Protein AF-A0A6I9PYC1-F1 (afdb_monomer_lite)

pLDDT: mean 73.95, std 17.56, range [38.75, 98.75]

Organism: NCBI:txid8208

Sequence (163 aa):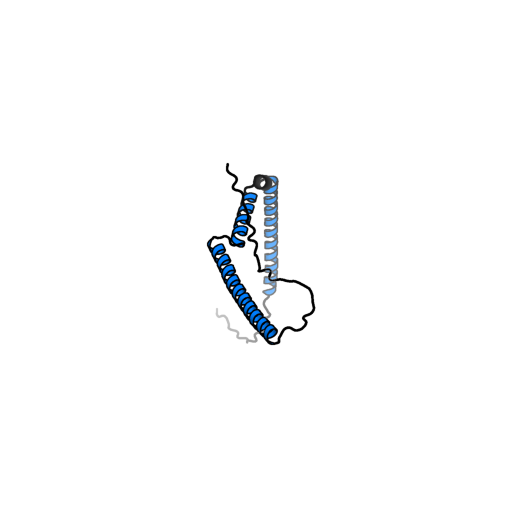
MDQQGYGGASSSMSYSQRVMVNGISPPNLSEEDIDYLRTELTKVEDEIQTLRQVLLVKEKYATEIRSELGLTPFSNIKQNLSKGWQEVQTSTPYLTASATLDDISNSNIVVRTRESFFHAGHLTTSALSNMGVSITRRLADMRALPLPSPPRLSHTMSVPSMR

Foldseek 3Di:
DDDDDPPPPPPPPPPDPPDPDDDDDDDDDDPVNVVVVVVVVVVVVVVVVVVVVVVVVVVVVVQVVCVVVQVHPVSVVVVVVVVVVVCCCPPPVNVVVVVVVVCVCPPPVNVVVVVVVVVVVVVVVVVVVVVVVVVVVVVVVVVPPDDPDDDDDDDDDDDDDDD

Structure (mmCIF, N/CA/C/O backbone):
data_AF-A0A6I9PYC1-F1
#
_entry.id   AF-A0A6I9PYC1-F1
#
loop_
_atom_site.group_PDB
_atom_site.id
_atom_site.type_symbol
_atom_site.label_atom_id
_atom_site.label_alt_id
_atom_site.label_comp_id
_atom_site.label_asym_id
_atom_site.label_entity_id
_atom_site.label_seq_id
_atom_site.pdbx_PDB_ins_code
_atom_site.Cartn_x
_atom_site.Cartn_y
_atom_site.Cartn_z
_atom_site.occupancy
_atom_site.B_iso_or_equiv
_atom_site.auth_seq_id
_atom_site.auth_comp_id
_atom_site.auth_asym_id
_atom_site.auth_atom_id
_atom_site.pdbx_PDB_model_num
ATOM 1 N N . MET A 1 1 ? 16.124 29.443 14.514 1.00 40.12 1 MET A N 1
ATOM 2 C CA . MET A 1 1 ? 16.210 27.971 14.356 1.00 40.12 1 MET A CA 1
ATOM 3 C C . MET A 1 1 ? 15.590 27.416 15.615 1.00 40.12 1 MET A C 1
ATOM 5 O O . MET A 1 1 ? 16.288 27.143 16.581 1.00 40.12 1 MET A O 1
ATOM 9 N N . ASP A 1 2 ? 14.266 27.373 15.624 1.00 42.03 2 ASP A N 1
ATOM 10 C CA . ASP A 1 2 ? 13.476 27.116 16.819 1.00 42.03 2 ASP A CA 1
ATOM 11 C C . ASP A 1 2 ? 12.933 25.697 16.700 1.00 42.03 2 ASP A C 1
ATOM 13 O O . ASP A 1 2 ? 12.048 25.416 15.892 1.00 42.03 2 ASP A O 1
ATOM 17 N N . GLN A 1 3 ? 13.552 24.773 17.436 1.00 45.97 3 GLN A N 1
ATOM 18 C CA . GLN A 1 3 ? 13.085 23.396 17.526 1.00 45.97 3 GLN A CA 1
ATOM 19 C C . GLN A 1 3 ? 11.855 23.359 18.429 1.00 45.97 3 GLN A C 1
ATOM 21 O O . GLN A 1 3 ? 11.941 23.486 19.649 1.00 45.97 3 GLN A O 1
ATOM 26 N N . GLN A 1 4 ? 10.698 23.200 17.797 1.00 50.81 4 GLN A N 1
ATOM 27 C CA . GLN A 1 4 ? 9.421 23.000 18.454 1.00 50.81 4 GLN A CA 1
ATOM 28 C C . GLN A 1 4 ? 9.351 21.545 18.934 1.00 50.81 4 GLN A C 1
ATOM 30 O O . GLN A 1 4 ? 9.310 20.606 18.138 1.00 50.81 4 GLN A O 1
ATOM 35 N N . GLY A 1 5 ? 9.415 21.366 20.254 1.00 40.91 5 GLY A N 1
ATOM 36 C CA . GLY A 1 5 ? 9.294 20.068 20.902 1.00 40.91 5 GLY A CA 1
ATOM 37 C C . GLY A 1 5 ? 7.914 19.463 20.663 1.00 40.91 5 GLY A C 1
ATOM 38 O O . GLY A 1 5 ? 6.895 20.051 21.023 1.00 40.91 5 GLY A O 1
ATOM 39 N N . TYR A 1 6 ? 7.884 18.263 20.087 1.00 44.69 6 TYR A N 1
ATOM 40 C CA . TYR A 1 6 ? 6.699 17.414 20.064 1.00 44.69 6 TYR A CA 1
ATOM 41 C C . TYR A 1 6 ? 6.472 16.846 21.470 1.00 44.69 6 TYR A C 1
ATOM 43 O O . TYR A 1 6 ? 6.926 15.756 21.811 1.00 44.69 6 TYR A O 1
ATOM 51 N N . GLY A 1 7 ? 5.777 17.615 22.305 1.00 41.09 7 GLY A N 1
ATOM 52 C CA . GLY A 1 7 ? 5.169 17.123 23.535 1.00 41.09 7 GLY A CA 1
ATOM 53 C C . GLY A 1 7 ? 3.939 16.293 23.187 1.00 41.09 7 GLY A C 1
ATOM 54 O O . GLY A 1 7 ? 2.827 16.813 23.156 1.00 41.09 7 GLY A O 1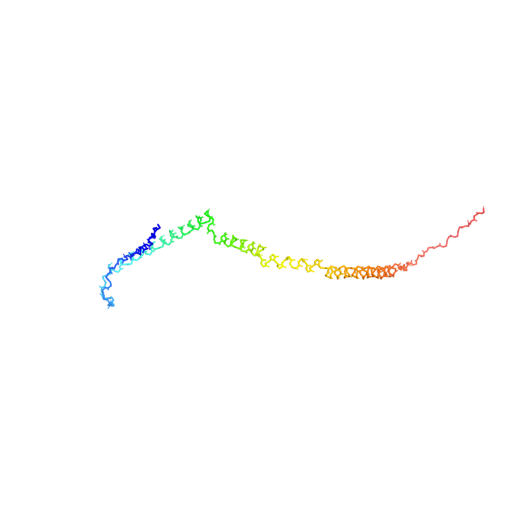
ATOM 55 N N . GLY A 1 8 ? 4.139 15.008 22.889 1.00 41.41 8 GLY A N 1
ATOM 56 C CA . GLY A 1 8 ? 3.056 14.034 22.819 1.00 41.41 8 GLY A CA 1
ATOM 57 C C . GLY A 1 8 ? 2.458 13.863 24.210 1.00 41.41 8 GLY A C 1
ATOM 58 O O . GLY A 1 8 ? 2.964 13.088 25.017 1.00 41.41 8 GLY A O 1
ATOM 59 N N . ALA A 1 9 ? 1.409 14.624 24.512 1.00 45.44 9 ALA A N 1
ATOM 60 C CA . ALA A 1 9 ? 0.589 14.382 25.682 1.00 45.44 9 ALA A CA 1
ATOM 61 C C . ALA A 1 9 ? -0.085 13.019 25.496 1.00 45.44 9 ALA A C 1
ATOM 63 O O . ALA A 1 9 ? -1.059 12.889 24.757 1.00 45.44 9 ALA A O 1
ATOM 64 N N . SER A 1 10 ? 0.452 11.992 26.152 1.00 45.25 10 SER A N 1
ATOM 65 C CA . SER A 1 10 ? -0.278 10.759 26.413 1.00 45.25 10 SER A CA 1
ATOM 66 C C . SER A 1 10 ? -1.535 11.144 27.186 1.00 45.25 10 SER A C 1
ATOM 68 O O . SER A 1 10 ? -1.477 11.402 28.389 1.00 45.25 10 SER A O 1
ATOM 70 N N . SER A 1 11 ? -2.668 11.255 26.490 1.00 47.69 11 SER A N 1
ATOM 71 C CA . SER A 1 11 ? -3.975 11.371 27.123 1.00 47.69 11 SER A CA 1
ATOM 72 C C . SER A 1 11 ? -4.181 10.118 27.963 1.00 47.69 11 SER A C 1
ATOM 74 O O . SER A 1 11 ? -4.517 9.055 27.448 1.00 47.69 11 SER A O 1
ATOM 76 N N . SER A 1 12 ? -3.908 10.249 29.260 1.00 45.59 12 SER A N 1
ATOM 77 C CA . SER A 1 12 ? -4.256 9.276 30.284 1.00 45.59 12 SER A CA 1
ATOM 78 C C . SER A 1 12 ? -5.760 9.048 30.198 1.00 45.59 12 SER A C 1
ATOM 80 O O . SER A 1 12 ? -6.551 9.849 30.694 1.00 45.59 12 SER A O 1
ATOM 82 N N . MET A 1 13 ? -6.155 7.981 29.506 1.00 50.88 13 MET A N 1
ATOM 83 C CA . MET A 1 13 ? -7.503 7.434 29.531 1.00 50.88 13 MET A CA 1
ATOM 84 C C . MET A 1 13 ? -7.736 6.917 30.946 1.00 50.88 13 MET A C 1
ATOM 86 O O . MET A 1 13 ? -7.494 5.752 31.252 1.00 50.88 13 MET A O 1
ATOM 90 N N . SER A 1 14 ? -8.152 7.822 31.828 1.00 46.81 14 SER A N 1
ATOM 91 C CA . SER A 1 14 ? -8.634 7.514 33.166 1.00 46.81 14 SER A CA 1
ATOM 92 C C . SER A 1 14 ? -9.973 6.792 33.033 1.00 46.81 14 SER A C 1
ATOM 94 O O . SER A 1 14 ? -11.035 7.359 33.283 1.00 46.81 14 SER A O 1
ATOM 96 N N . TYR A 1 15 ? -9.926 5.533 32.591 1.00 46.31 15 TYR A N 1
ATOM 97 C CA . TYR A 1 15 ? -11.018 4.602 32.810 1.00 46.31 15 TYR A CA 1
ATOM 98 C C . TYR A 1 15 ? -11.224 4.544 34.314 1.00 46.31 15 TYR A C 1
ATOM 100 O O . TYR A 1 15 ? -10.299 4.254 35.070 1.00 46.31 15 TYR A O 1
ATOM 108 N N . SER A 1 16 ? -12.423 4.930 34.731 1.00 38.75 16 SER A N 1
ATOM 109 C CA . SER A 1 16 ? -12.831 5.029 36.121 1.00 38.75 16 SER A CA 1
ATOM 110 C C . SER A 1 16 ? -12.346 3.823 36.919 1.00 38.75 16 SER A C 1
ATOM 112 O O . SER A 1 16 ? -12.900 2.731 36.815 1.00 38.75 16 SER A O 1
ATOM 114 N N . GLN A 1 17 ? -11.329 4.045 37.750 1.00 46.06 17 GLN A N 1
ATOM 115 C CA . GLN A 1 17 ? -10.937 3.144 38.818 1.00 46.06 17 GLN A CA 1
ATOM 116 C C . GLN A 1 17 ? -12.047 3.153 39.871 1.00 46.06 17 GLN A C 1
ATOM 118 O O . GLN A 1 17 ? -11.942 3.778 40.923 1.00 46.06 17 GLN A O 1
ATOM 123 N N . ARG A 1 18 ? -13.150 2.464 39.580 1.00 51.38 18 ARG A N 1
ATOM 124 C CA . ARG A 1 18 ? -14.078 2.019 40.612 1.00 51.38 18 ARG A CA 1
ATOM 125 C C . ARG A 1 18 ? -13.530 0.712 41.166 1.00 51.38 18 ARG A C 1
ATOM 127 O O . ARG A 1 18 ? -13.809 -0.363 40.663 1.00 51.38 18 ARG A O 1
ATOM 134 N N . VAL A 1 19 ? -12.668 0.879 42.168 1.00 45.53 19 VAL A N 1
ATOM 135 C CA . VAL A 1 19 ? -12.531 -0.001 43.335 1.00 45.53 19 VAL A CA 1
ATOM 136 C C . VAL A 1 19 ? -12.568 -1.499 43.005 1.00 45.53 19 VAL A C 1
ATOM 138 O O . VAL A 1 19 ? -13.555 -2.180 43.249 1.00 45.53 19 VAL A O 1
ATOM 141 N N . MET A 1 20 ? -11.443 -2.043 42.539 1.00 45.62 20 MET A N 1
ATOM 142 C CA . MET A 1 20 ? -11.124 -3.443 42.828 1.00 45.62 20 MET A CA 1
ATOM 143 C C . MET A 1 20 ? -10.436 -3.486 44.190 1.00 45.62 20 MET A C 1
ATOM 145 O O . MET A 1 20 ? -9.213 -3.543 44.290 1.00 45.62 20 MET A O 1
ATOM 149 N N . VAL A 1 21 ? -11.233 -3.366 45.252 1.00 44.75 21 VAL A N 1
ATOM 150 C CA . VAL A 1 21 ? -10.800 -3.745 46.597 1.00 44.75 21 VAL A CA 1
ATOM 151 C C . VAL A 1 21 ? -11.289 -5.167 46.833 1.00 44.75 21 VAL A C 1
ATOM 153 O O . VAL A 1 21 ? -12.484 -5.417 46.926 1.00 44.75 21 VAL A O 1
ATOM 156 N N . ASN A 1 22 ? -10.303 -6.054 46.957 1.00 39.97 22 ASN A N 1
ATOM 157 C CA . ASN A 1 22 ? -10.346 -7.420 47.468 1.00 39.97 22 ASN A CA 1
ATOM 158 C C . ASN A 1 22 ? -10.872 -8.523 46.540 1.00 39.97 22 ASN A C 1
ATOM 160 O O . ASN A 1 22 ? -12.052 -8.622 46.222 1.00 39.97 22 ASN A O 1
ATOM 164 N N . GLY A 1 23 ? -9.964 -9.450 46.218 1.00 48.12 23 GLY A N 1
ATOM 165 C CA . GLY A 1 23 ? -10.313 -10.792 45.777 1.00 48.12 23 GLY A CA 1
ATOM 166 C C . GLY A 1 23 ? -11.029 -11.540 46.897 1.00 48.12 23 GLY A C 1
ATOM 167 O O . GLY A 1 23 ? -10.391 -12.017 47.830 1.00 48.12 23 GLY A O 1
ATOM 168 N N . ILE A 1 24 ? -12.353 -11.621 46.806 1.00 42.28 24 ILE A N 1
ATOM 169 C CA . ILE A 1 24 ? -13.216 -12.458 47.639 1.00 42.28 24 ILE A CA 1
ATOM 170 C C . ILE A 1 24 ? -14.309 -12.989 46.701 1.00 42.28 24 ILE A C 1
ATOM 172 O O . ILE A 1 24 ? -15.014 -12.212 46.064 1.00 42.28 24 ILE A O 1
ATOM 176 N N . SER A 1 25 ? -14.399 -14.316 46.578 1.00 48.25 25 SER A N 1
ATOM 177 C CA . SER A 1 25 ? -15.515 -15.030 45.930 1.00 48.25 25 SER A CA 1
ATOM 178 C C . SER A 1 25 ? -16.854 -14.434 46.391 1.00 48.25 25 SER A C 1
ATOM 180 O O . SER A 1 25 ? -16.965 -14.211 47.594 1.00 48.25 25 SER A O 1
ATOM 182 N N . PRO A 1 26 ? -17.848 -14.161 45.521 1.00 51.09 26 PRO A N 1
ATOM 183 C CA . PRO A 1 26 ? -18.960 -13.274 45.858 1.00 51.09 26 PRO A CA 1
ATOM 184 C C . PRO A 1 26 ? -19.819 -13.887 46.975 1.00 51.09 26 PRO A C 1
ATOM 186 O O . PRO A 1 26 ? -20.487 -14.895 46.735 1.00 51.09 26 PRO A O 1
ATOM 189 N N . PRO A 1 27 ? -19.843 -13.318 48.196 1.00 59.69 27 PRO A N 1
ATOM 190 C CA . PRO A 1 27 ? -20.763 -13.742 49.233 1.00 59.69 27 PRO A CA 1
ATOM 191 C C . PRO A 1 27 ? -21.930 -12.744 49.273 1.00 59.69 27 PRO A C 1
ATOM 193 O O . PRO A 1 27 ? -21.740 -11.594 49.652 1.00 59.69 27 PRO A O 1
ATOM 196 N N . ASN A 1 28 ? -23.136 -13.196 48.915 1.00 59.25 28 ASN A N 1
ATOM 197 C CA . ASN A 1 28 ? -24.405 -12.459 49.068 1.00 59.25 28 ASN A CA 1
ATOM 198 C C . ASN A 1 28 ? -24.495 -11.100 48.340 1.00 59.25 28 ASN A C 1
ATOM 200 O O . ASN A 1 28 ? -24.647 -10.059 48.974 1.00 59.25 28 ASN A O 1
ATOM 204 N N . LEU A 1 29 ? -24.481 -11.104 47.005 1.00 62.25 29 LEU A N 1
ATOM 205 C CA . LEU A 1 29 ? -25.139 -10.019 46.266 1.00 62.25 29 LEU A CA 1
ATOM 206 C C . LEU A 1 29 ? -26.654 -10.247 46.353 1.00 62.25 29 LEU A C 1
ATOM 208 O O . LEU A 1 29 ? -27.097 -11.384 46.164 1.00 62.25 29 LEU A O 1
ATOM 212 N N . SER A 1 30 ? -27.427 -9.201 46.666 1.00 78.25 30 SER A N 1
ATOM 213 C CA . SER A 1 30 ? -28.891 -9.258 46.576 1.00 78.25 30 SER A CA 1
ATOM 214 C C . SER A 1 30 ? -29.285 -9.635 45.146 1.00 78.25 30 SER A C 1
ATOM 216 O O . SER A 1 30 ? -28.593 -9.268 44.195 1.00 78.25 30 SER A O 1
ATOM 218 N N . GLU A 1 31 ? -30.390 -10.357 44.969 1.00 81.44 31 GLU A N 1
ATOM 219 C CA . GLU A 1 31 ? -30.898 -10.708 43.635 1.00 81.44 31 GLU A CA 1
ATOM 220 C C . GLU A 1 31 ? -31.125 -9.451 42.771 1.00 81.44 31 GLU A C 1
ATOM 222 O O . GLU A 1 31 ? -30.808 -9.440 41.583 1.00 81.44 31 GLU A O 1
ATOM 227 N N . GLU A 1 32 ? -31.510 -8.341 43.406 1.00 83.38 32 GLU A N 1
ATOM 228 C CA . GLU A 1 32 ? -31.650 -7.023 42.777 1.00 83.38 32 GLU A CA 1
ATOM 229 C C . GLU A 1 32 ? -30.314 -6.451 42.266 1.00 83.38 32 GLU A C 1
ATOM 231 O O . GLU A 1 32 ? -30.267 -5.867 41.182 1.00 83.38 32 GLU A O 1
ATOM 236 N N . ASP A 1 33 ? -29.211 -6.646 42.999 1.00 89.69 33 ASP A N 1
ATOM 237 C CA . ASP A 1 33 ? -27.883 -6.169 42.588 1.00 89.69 33 ASP A CA 1
ATOM 238 C C . ASP A 1 33 ? -27.364 -6.956 41.377 1.00 89.69 33 ASP A C 1
ATOM 240 O O . ASP A 1 33 ? -26.723 -6.401 40.481 1.00 89.69 33 ASP A O 1
ATOM 244 N N . ILE A 1 34 ? -27.652 -8.261 41.333 1.00 89.69 34 ILE A N 1
ATOM 245 C CA . ILE A 1 34 ? -27.279 -9.139 40.219 1.00 89.69 34 ILE A CA 1
ATOM 246 C C . ILE A 1 34 ? -28.036 -8.731 38.950 1.00 89.69 34 ILE A C 1
ATOM 248 O O . ILE A 1 34 ? -27.423 -8.614 37.885 1.00 89.69 34 ILE A O 1
ATOM 252 N N . ASP A 1 35 ? -29.341 -8.476 39.054 1.00 91.12 35 ASP A N 1
ATOM 253 C CA . ASP A 1 35 ? -30.165 -8.042 37.922 1.00 91.12 35 ASP A CA 1
ATOM 254 C C . ASP A 1 35 ? -29.795 -6.634 37.432 1.00 91.12 35 ASP A C 1
ATOM 256 O O . ASP A 1 35 ? -29.735 -6.390 36.218 1.00 91.12 35 ASP A O 1
ATOM 260 N N . TYR A 1 36 ? -29.445 -5.722 38.345 1.00 93.62 36 TYR A N 1
ATOM 261 C CA . TYR A 1 36 ? -28.891 -4.417 37.984 1.00 93.62 36 TYR A CA 1
ATOM 262 C C . TYR A 1 36 ? -27.585 -4.560 37.191 1.00 93.62 36 TYR A C 1
ATOM 264 O O . TYR A 1 36 ? -27.447 -3.977 36.113 1.00 93.62 36 TYR A O 1
ATOM 272 N N . LEU A 1 37 ? -26.638 -5.371 37.679 1.00 95.69 37 LEU A N 1
ATOM 273 C CA . LEU A 1 37 ? -25.358 -5.595 37.002 1.00 95.69 37 LEU A CA 1
ATOM 274 C C . LEU A 1 37 ? -25.533 -6.238 35.626 1.00 95.69 37 LEU A C 1
ATOM 276 O O . LEU A 1 37 ? -24.814 -5.878 34.698 1.00 95.69 37 LEU A O 1
ATOM 280 N N . ARG A 1 38 ? -26.495 -7.155 35.468 1.00 95.19 38 ARG A N 1
ATOM 281 C CA . ARG A 1 38 ? -26.837 -7.731 34.158 1.00 95.19 38 ARG A CA 1
ATOM 282 C C . ARG A 1 38 ? -27.345 -6.669 33.192 1.00 95.19 38 ARG A C 1
ATOM 284 O O . ARG A 1 38 ? -26.893 -6.627 32.053 1.00 95.19 38 ARG A O 1
ATOM 291 N N . THR A 1 39 ? -28.231 -5.794 33.658 1.00 96.69 39 THR A N 1
ATOM 292 C CA . THR A 1 39 ? -28.790 -4.712 32.838 1.00 96.69 39 THR A CA 1
ATOM 293 C C . THR A 1 39 ? -27.710 -3.715 32.416 1.00 96.69 39 THR A C 1
ATOM 295 O O . THR A 1 39 ? -27.627 -3.349 31.243 1.00 96.69 39 THR A O 1
ATOM 298 N N . GLU A 1 40 ? -26.849 -3.302 33.349 1.00 97.00 40 GLU A N 1
ATOM 299 C CA . GLU A 1 40 ? -25.748 -2.382 33.052 1.00 97.00 40 GLU A CA 1
ATOM 300 C C . GLU A 1 40 ? -24.712 -3.034 32.127 1.00 97.00 40 GLU A C 1
ATOM 302 O O . GLU A 1 40 ? -24.228 -2.382 31.204 1.00 97.00 40 GLU A O 1
ATOM 307 N N . LEU A 1 41 ? -24.420 -4.328 32.306 1.00 97.00 41 LEU A N 1
ATOM 308 C CA . LEU A 1 41 ? -23.548 -5.077 31.402 1.00 97.00 41 LEU A CA 1
ATOM 309 C C . LEU A 1 41 ? -24.102 -5.076 29.974 1.00 97.00 41 LEU A C 1
ATOM 311 O O . LEU A 1 41 ? -23.376 -4.699 29.059 1.00 97.00 41 LEU A O 1
ATOM 315 N N . THR A 1 42 ? -25.379 -5.421 29.786 1.00 98.06 42 THR A N 1
ATOM 316 C CA . THR A 1 42 ? -26.021 -5.405 28.462 1.00 98.06 42 THR A CA 1
ATOM 317 C C . THR A 1 42 ? -25.950 -4.021 27.818 1.00 98.06 42 THR A C 1
ATOM 319 O O . THR A 1 42 ? -25.585 -3.892 26.653 1.00 98.06 42 THR A O 1
ATOM 322 N N . LYS A 1 43 ? -26.214 -2.961 28.585 1.00 98.38 43 LYS A N 1
ATOM 323 C CA . LYS A 1 43 ? -26.113 -1.583 28.092 1.00 98.38 43 LYS A CA 1
ATOM 324 C C . LYS A 1 43 ? -24.688 -1.218 27.658 1.00 98.38 43 LYS A C 1
ATOM 326 O O . LYS A 1 43 ? -24.509 -0.585 26.618 1.00 98.38 43 LYS A O 1
ATOM 331 N N . VAL A 1 44 ? -23.676 -1.609 28.435 1.00 98.44 44 VAL A N 1
ATOM 332 C CA . VAL A 1 44 ? -22.263 -1.389 28.083 1.00 98.44 44 VAL A CA 1
ATOM 333 C C . VAL A 1 44 ? -21.885 -2.187 26.832 1.00 98.44 44 VAL A C 1
ATOM 335 O O . VAL A 1 44 ? -21.175 -1.672 25.969 1.00 98.44 44 VAL A O 1
ATOM 338 N N . GLU A 1 45 ? -22.372 -3.419 26.689 1.00 98.31 45 GLU A N 1
ATOM 339 C CA . GLU A 1 45 ? -22.156 -4.234 25.489 1.00 98.31 45 GLU A CA 1
ATOM 340 C C . GLU A 1 45 ? -22.758 -3.582 24.234 1.00 98.31 45 GLU A C 1
ATOM 342 O O . GLU A 1 45 ? -22.085 -3.522 23.200 1.00 98.31 45 GLU A O 1
ATOM 347 N N . ASP A 1 46 ? -23.963 -3.016 24.330 1.00 98.56 46 ASP A N 1
ATOM 348 C CA . ASP A 1 46 ? -24.615 -2.281 23.238 1.00 98.56 46 ASP A CA 1
ATOM 349 C C . ASP A 1 46 ? -23.864 -0.992 22.861 1.00 98.56 46 ASP A C 1
ATOM 351 O O . ASP A 1 46 ? -23.694 -0.677 21.674 1.00 98.56 46 ASP A O 1
ATOM 355 N N . GLU A 1 47 ? -23.356 -0.250 23.850 1.00 98.56 47 GLU A N 1
ATOM 356 C CA . GLU A 1 47 ? -22.507 0.919 23.605 1.00 98.56 47 GLU A CA 1
ATOM 357 C C . GLU A 1 47 ? -21.210 0.509 22.898 1.00 98.56 47 GLU A C 1
ATOM 359 O O . GLU A 1 47 ? -20.838 1.114 21.891 1.00 98.56 47 GLU A O 1
ATOM 364 N N . ILE A 1 48 ? -20.556 -0.566 23.350 1.00 98.50 48 ILE A N 1
ATOM 365 C CA . ILE A 1 48 ? -19.354 -1.108 22.705 1.00 98.50 48 ILE A CA 1
ATOM 366 C C . ILE A 1 48 ? -19.642 -1.476 21.245 1.00 98.50 48 ILE A C 1
ATOM 368 O O . ILE A 1 48 ? -18.838 -1.158 20.363 1.00 98.50 48 ILE A O 1
ATOM 372 N N . GLN A 1 49 ? -20.767 -2.138 20.962 1.00 98.56 49 GLN A N 1
ATOM 373 C CA . GLN A 1 49 ? -21.156 -2.477 19.589 1.00 98.56 49 GLN A CA 1
ATOM 374 C C . GLN A 1 49 ? -21.361 -1.225 18.737 1.00 98.56 49 GLN A C 1
ATOM 376 O O . GLN A 1 49 ? -20.826 -1.121 17.630 1.00 98.56 49 GLN A O 1
ATOM 381 N N . THR A 1 50 ? -22.065 -0.235 19.279 1.00 98.56 50 THR A N 1
ATOM 382 C CA . THR A 1 50 ? -22.297 1.042 18.599 1.00 98.56 50 THR A CA 1
ATOM 383 C C . THR A 1 50 ? -20.980 1.761 18.305 1.00 98.56 50 THR A C 1
ATOM 385 O O . THR A 1 50 ? -20.751 2.205 17.178 1.00 98.56 50 THR A O 1
ATOM 388 N N . LEU A 1 51 ? -20.070 1.829 19.278 1.00 98.75 51 LEU A N 1
ATOM 389 C CA . LEU A 1 51 ? -18.760 2.458 19.116 1.00 98.75 51 LEU A CA 1
ATOM 390 C C . LEU A 1 51 ? -17.906 1.745 18.063 1.00 98.75 51 LEU A C 1
ATOM 392 O O . LEU A 1 51 ? -17.265 2.416 17.255 1.00 98.75 51 LEU A O 1
ATOM 396 N N . ARG A 1 52 ? -17.938 0.408 18.004 1.00 98.62 52 ARG A N 1
ATOM 397 C CA . ARG A 1 52 ? -17.276 -0.362 16.935 1.00 98.62 52 ARG A CA 1
ATOM 398 C C . ARG A 1 52 ? -17.830 -0.007 15.560 1.00 98.62 52 ARG A C 1
ATOM 400 O O . ARG A 1 52 ? -17.053 0.202 14.630 1.00 98.62 52 ARG A O 1
ATOM 407 N N . GLN A 1 53 ? -19.150 0.108 15.434 1.00 98.62 53 GLN A N 1
ATOM 408 C CA . GLN A 1 53 ? -19.784 0.481 14.172 1.00 98.62 53 GLN A CA 1
ATOM 409 C C . GLN A 1 53 ? -19.392 1.900 13.742 1.00 98.62 53 GLN A C 1
ATOM 411 O O . GLN A 1 53 ? -19.032 2.125 12.585 1.00 98.62 53 GLN A O 1
ATOM 416 N N . VAL A 1 54 ? -19.424 2.860 14.670 1.00 98.75 54 VAL A N 1
ATOM 417 C CA . VAL A 1 54 ? -18.990 4.239 14.409 1.00 98.75 54 VAL A CA 1
ATOM 418 C C . VAL A 1 54 ? -17.522 4.268 13.995 1.00 98.75 54 VAL A C 1
ATOM 420 O O . VAL A 1 54 ? -17.184 4.927 13.011 1.00 98.75 54 VAL A O 1
ATOM 423 N N . LEU A 1 55 ? -16.658 3.535 14.700 1.00 98.62 55 LEU A N 1
ATOM 424 C CA . LEU A 1 55 ? -15.237 3.452 14.385 1.00 98.62 55 LEU A CA 1
ATOM 425 C C . LEU A 1 55 ? -15.014 2.910 12.973 1.00 98.62 55 LEU A C 1
ATOM 427 O O . LEU A 1 55 ? -14.309 3.547 12.198 1.00 98.62 55 LEU A O 1
ATOM 431 N N . LEU A 1 56 ? -15.684 1.819 12.598 1.00 98.44 56 LEU A N 1
ATOM 432 C CA . LEU A 1 56 ? -15.587 1.236 11.258 1.00 98.44 56 LEU A CA 1
ATOM 433 C C . LEU A 1 56 ? -15.979 2.241 10.162 1.00 98.44 56 LEU A C 1
ATOM 435 O O . LEU A 1 56 ? -15.297 2.365 9.141 1.00 98.44 56 LEU A O 1
ATOM 439 N N . VAL A 1 57 ? -17.048 3.015 10.378 1.00 98.44 57 VAL A N 1
ATOM 440 C CA . VAL A 1 57 ? -17.457 4.085 9.452 1.00 98.44 57 VAL A CA 1
ATOM 441 C C . VAL A 1 57 ? -16.387 5.179 9.362 1.00 98.44 57 VAL A C 1
ATOM 443 O O . VAL A 1 57 ? -16.082 5.654 8.267 1.00 98.44 57 VAL A O 1
ATOM 446 N N . LYS A 1 58 ? -15.788 5.575 10.491 1.00 98.19 58 LYS A N 1
ATOM 447 C CA . LYS A 1 58 ? -14.727 6.594 10.533 1.00 98.19 58 LYS A CA 1
ATOM 448 C C . LYS A 1 58 ? -13.431 6.114 9.885 1.00 98.19 58 LYS A C 1
ATOM 450 O O . LYS A 1 58 ? -12.810 6.885 9.160 1.00 98.19 58 LYS A O 1
ATOM 455 N N . GLU A 1 59 ? -13.044 4.861 10.090 1.00 97.00 59 GLU A N 1
ATOM 456 C CA . GLU A 1 59 ? -11.887 4.245 9.439 1.00 97.00 59 GLU A CA 1
ATOM 457 C C . GLU A 1 59 ? -12.063 4.226 7.922 1.00 97.00 59 GLU A C 1
ATOM 459 O O . GLU A 1 59 ? -11.165 4.658 7.195 1.00 97.00 59 GLU A O 1
ATOM 464 N N . LYS A 1 60 ? -13.247 3.822 7.441 1.00 96.75 60 LYS A N 1
ATOM 465 C CA . LYS A 1 60 ? -13.592 3.891 6.017 1.00 96.75 60 LYS A CA 1
ATOM 466 C C . LYS A 1 60 ? -13.496 5.325 5.492 1.00 96.75 60 LYS A C 1
ATOM 468 O O . LYS A 1 60 ? -12.811 5.562 4.501 1.00 96.75 60 LYS A O 1
ATOM 473 N N . TYR A 1 61 ? -14.096 6.295 6.173 1.00 97.19 61 TYR A N 1
ATOM 474 C CA . TYR A 1 61 ? -14.019 7.698 5.760 1.00 97.19 61 TYR A CA 1
ATOM 475 C C . TYR A 1 61 ? -12.572 8.226 5.729 1.00 97.19 61 TYR A C 1
ATOM 477 O O . TYR A 1 61 ? -12.162 8.907 4.794 1.00 97.19 61 TYR A O 1
ATOM 485 N N . ALA A 1 62 ? -11.740 7.839 6.698 1.00 95.44 62 ALA A N 1
ATOM 486 C CA . ALA A 1 62 ? -10.320 8.177 6.695 1.00 95.44 62 ALA A CA 1
ATOM 487 C C . ALA A 1 62 ? -9.553 7.504 5.541 1.00 95.44 62 ALA A C 1
ATOM 489 O O . ALA A 1 62 ? -8.589 8.073 5.028 1.00 95.44 62 ALA A O 1
ATOM 490 N N . THR A 1 63 ? -9.926 6.287 5.122 1.00 92.69 63 THR A N 1
ATOM 491 C CA . THR A 1 63 ? -9.365 5.679 3.898 1.00 92.69 63 THR A CA 1
ATOM 492 C C . THR A 1 63 ? -9.765 6.451 2.643 1.00 92.69 63 THR A C 1
ATOM 494 O O . THR A 1 63 ? -8.923 6.647 1.771 1.00 92.69 63 THR A O 1
ATOM 497 N N . GLU A 1 64 ? -11.001 6.940 2.581 1.00 93.38 64 GLU A N 1
ATOM 498 C CA . GLU A 1 64 ? -11.532 7.712 1.458 1.00 93.38 64 GLU A CA 1
ATOM 499 C C . GLU A 1 64 ? -10.826 9.066 1.328 1.00 93.38 64 GLU A C 1
ATOM 501 O O . GLU A 1 64 ? -10.245 9.341 0.281 1.00 93.38 64 GLU A O 1
ATOM 506 N N . ILE A 1 65 ? -10.705 9.828 2.423 1.00 94.50 65 ILE A N 1
ATOM 507 C CA . ILE A 1 65 ? -9.915 11.072 2.451 1.00 94.50 65 ILE A CA 1
ATOM 508 C C . ILE A 1 65 ? -8.460 10.814 2.032 1.00 94.50 65 ILE A C 1
ATOM 510 O O . ILE A 1 65 ? -7.894 11.566 1.244 1.00 94.50 65 ILE A O 1
ATOM 514 N N . ARG A 1 66 ? -7.821 9.743 2.529 1.00 91.06 66 ARG A N 1
ATOM 515 C CA . ARG A 1 66 ? -6.449 9.390 2.111 1.00 91.06 66 ARG A CA 1
ATOM 516 C C . ARG A 1 66 ? -6.362 9.105 0.613 1.00 91.06 66 ARG A C 1
ATOM 518 O O . ARG A 1 66 ? -5.348 9.436 0.003 1.00 91.06 66 ARG A O 1
ATOM 525 N N . SER A 1 67 ? -7.393 8.498 0.031 1.00 88.19 67 SER A N 1
ATOM 526 C CA . SER A 1 67 ? -7.477 8.259 -1.408 1.00 88.19 67 SER A CA 1
ATOM 527 C C . SER A 1 67 ? -7.623 9.566 -2.188 1.00 88.19 67 SER A C 1
ATOM 529 O O . SER A 1 67 ? -6.869 9.780 -3.135 1.00 88.19 67 SER A O 1
ATOM 531 N N . GLU A 1 68 ? -8.520 10.462 -1.764 1.00 89.50 68 GLU A N 1
ATOM 532 C CA . GLU A 1 68 ? -8.703 11.793 -2.367 1.00 89.50 68 GLU A CA 1
ATOM 533 C C . GLU A 1 68 ? -7.431 12.648 -2.291 1.00 89.50 68 GLU A C 1
ATOM 535 O O . GLU A 1 68 ? -7.064 13.312 -3.257 1.00 89.50 68 GLU A O 1
ATOM 540 N N . LEU A 1 69 ? -6.700 12.570 -1.175 1.00 88.62 69 LEU A N 1
ATOM 541 C CA . LEU A 1 69 ? -5.405 13.233 -0.996 1.00 88.62 69 LEU A CA 1
ATOM 542 C C . LEU A 1 69 ? -4.254 12.553 -1.758 1.00 88.62 69 LEU A C 1
ATOM 544 O O . LEU A 1 69 ? -3.117 13.017 -1.700 1.00 88.62 69 LEU A O 1
ATOM 548 N N . GLY A 1 70 ? -4.502 11.433 -2.442 1.00 82.75 70 GLY A N 1
ATOM 549 C CA . GLY A 1 70 ? -3.472 10.703 -3.180 1.00 82.75 70 GLY A CA 1
ATOM 550 C C . GLY A 1 70 ? -2.473 9.948 -2.295 1.00 82.75 70 GLY A C 1
ATOM 551 O O . GLY A 1 70 ? -1.468 9.454 -2.801 1.00 82.75 70 GLY A O 1
ATOM 552 N N . LEU A 1 71 ? -2.757 9.781 -1.000 1.00 80.44 71 LEU A N 1
ATOM 553 C CA . LEU A 1 71 ? -1.964 9.030 -0.014 1.00 80.44 71 LEU A CA 1
ATOM 554 C C . LEU A 1 71 ? -2.310 7.532 0.004 1.00 80.44 71 LEU A C 1
ATOM 556 O O . LEU A 1 71 ? -2.182 6.849 1.022 1.00 80.44 71 LEU A O 1
ATOM 560 N N . THR A 1 72 ? -2.770 7.002 -1.126 1.00 77.94 72 THR A N 1
ATOM 561 C CA . THR A 1 72 ? -3.107 5.583 -1.245 1.00 77.94 72 THR A CA 1
ATOM 562 C C . THR A 1 72 ? -1.820 4.749 -1.121 1.00 77.94 72 THR A C 1
ATOM 564 O O . THR A 1 72 ? -0.790 5.134 -1.682 1.00 77.94 72 THR A O 1
ATOM 567 N N . PRO A 1 73 ? -1.823 3.584 -0.445 1.00 67.88 73 PRO A N 1
ATOM 568 C CA . PRO A 1 73 ? -0.629 2.737 -0.331 1.00 67.88 73 PRO A CA 1
ATOM 569 C C . PRO A 1 73 ? 0.037 2.441 -1.687 1.00 67.88 73 PRO A C 1
ATOM 571 O O . PRO A 1 73 ? 1.258 2.397 -1.795 1.00 67.88 73 PRO A O 1
ATOM 574 N N . PHE A 1 74 ? -0.766 2.325 -2.750 1.00 72.06 74 PHE A N 1
ATOM 575 C CA . PHE A 1 74 ? -0.291 2.032 -4.100 1.00 72.06 74 PHE A CA 1
ATOM 576 C C . PHE A 1 74 ? 0.288 3.241 -4.859 1.00 72.06 74 PHE A C 1
ATOM 578 O O . PHE A 1 74 ? 1.199 3.063 -5.670 1.00 72.06 74 PHE A O 1
ATOM 585 N N . SER A 1 75 ? -0.182 4.470 -4.609 1.00 70.69 75 SER A N 1
ATOM 586 C CA . SER A 1 75 ? 0.322 5.666 -5.314 1.00 70.69 75 SER A CA 1
ATOM 587 C C . SER A 1 75 ? 1.772 5.967 -4.929 1.00 70.69 75 SER A C 1
ATOM 589 O O . SER A 1 75 ? 2.604 6.218 -5.803 1.00 70.69 75 SER A O 1
ATOM 591 N N . ASN A 1 76 ? 2.089 5.839 -3.638 1.00 72.50 76 ASN A N 1
ATOM 592 C CA . ASN A 1 76 ? 3.439 5.991 -3.105 1.00 72.50 76 ASN A CA 1
ATOM 593 C C . ASN A 1 76 ? 4.393 4.933 -3.675 1.00 72.50 76 ASN A C 1
ATOM 595 O O . ASN A 1 76 ? 5.491 5.268 -4.111 1.00 72.50 76 ASN A O 1
ATOM 599 N N . ILE A 1 77 ? 3.976 3.664 -3.731 1.00 80.06 77 ILE A N 1
ATOM 600 C CA . ILE A 1 77 ? 4.797 2.578 -4.291 1.00 80.06 77 ILE A CA 1
ATOM 601 C C . ILE A 1 77 ? 5.066 2.823 -5.778 1.00 80.06 77 ILE A C 1
ATOM 603 O O . ILE A 1 77 ? 6.218 2.780 -6.203 1.00 80.06 77 ILE A O 1
ATOM 607 N N . LYS A 1 78 ? 4.029 3.143 -6.565 1.00 81.00 78 LYS A N 1
ATOM 608 C CA . LYS A 1 78 ? 4.173 3.411 -8.002 1.00 81.00 78 LYS A CA 1
ATOM 609 C C . LYS A 1 78 ? 5.137 4.569 -8.264 1.00 81.00 78 LYS A C 1
ATOM 611 O O . LYS A 1 78 ? 6.025 4.433 -9.098 1.00 81.00 78 LYS A O 1
ATOM 616 N N . GLN A 1 79 ? 4.998 5.682 -7.542 1.00 82.69 79 GLN A N 1
ATOM 617 C CA . GLN A 1 79 ? 5.901 6.823 -7.703 1.00 82.69 79 GLN A CA 1
ATOM 618 C C . GLN A 1 79 ? 7.343 6.497 -7.304 1.00 82.69 79 GLN A C 1
ATOM 620 O O . GLN A 1 79 ? 8.251 6.850 -8.052 1.00 82.69 79 GLN A O 1
ATOM 625 N N . ASN A 1 80 ? 7.568 5.828 -6.170 1.00 84.00 80 ASN A N 1
ATOM 626 C CA . ASN A 1 80 ? 8.921 5.486 -5.722 1.00 84.00 80 ASN A CA 1
ATOM 627 C C . ASN A 1 80 ? 9.601 4.484 -6.662 1.00 84.00 80 ASN A C 1
ATOM 629 O O . ASN A 1 80 ? 10.770 4.665 -6.985 1.00 84.00 80 ASN A O 1
ATOM 633 N N . LEU A 1 81 ? 8.873 3.484 -7.175 1.00 85.69 81 LEU A N 1
ATOM 634 C CA . LEU A 1 81 ? 9.411 2.559 -8.178 1.00 85.69 81 LEU A CA 1
ATOM 635 C C . LEU A 1 81 ? 9.716 3.263 -9.499 1.00 85.69 81 LEU A C 1
ATOM 637 O O . LEU A 1 81 ? 10.786 3.053 -10.059 1.00 85.69 81 LEU A O 1
ATOM 641 N N . SER A 1 82 ? 8.803 4.099 -10.006 1.00 82.69 82 SER A N 1
ATOM 642 C CA . SER A 1 82 ? 9.051 4.845 -11.244 1.00 82.69 82 SER A CA 1
ATOM 643 C C . SER A 1 82 ? 10.261 5.765 -11.111 1.00 82.69 82 SER A C 1
ATOM 645 O O . SER A 1 82 ? 11.079 5.807 -12.024 1.00 82.69 82 SER A O 1
ATOM 64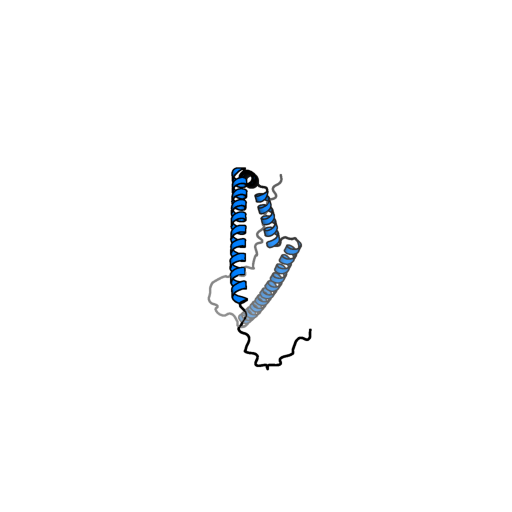7 N N . LYS A 1 83 ? 10.413 6.453 -9.974 1.00 86.81 83 LYS A N 1
ATOM 648 C CA . LYS A 1 83 ? 11.588 7.286 -9.696 1.00 86.81 83 LYS A CA 1
ATOM 649 C C . LYS A 1 83 ? 12.862 6.455 -9.579 1.00 86.81 83 LYS A C 1
ATOM 651 O O . LYS A 1 83 ? 13.792 6.719 -10.324 1.00 86.81 83 LYS A O 1
ATOM 656 N N . GLY A 1 84 ? 12.879 5.410 -8.751 1.00 86.50 84 GLY A N 1
ATOM 657 C CA . GLY A 1 84 ? 14.056 4.550 -8.584 1.00 86.50 84 GLY A CA 1
ATOM 658 C C . GLY A 1 84 ? 14.487 3.870 -9.887 1.00 86.50 84 GLY A C 1
ATOM 659 O O . GLY A 1 84 ? 15.675 3.755 -10.168 1.00 86.50 84 GLY A O 1
ATOM 660 N N . TRP A 1 85 ? 13.535 3.483 -10.738 1.00 87.31 85 TRP A N 1
ATOM 661 C CA . TRP A 1 85 ? 13.838 2.953 -12.066 1.00 87.31 85 TRP A CA 1
ATOM 662 C C . TRP A 1 85 ? 14.455 4.009 -12.994 1.00 87.31 85 TRP A C 1
ATOM 664 O O . TRP A 1 85 ? 15.466 3.741 -13.641 1.00 87.31 85 TRP A O 1
ATOM 674 N N . GLN A 1 86 ? 13.886 5.218 -13.038 1.00 87.00 86 GLN A N 1
ATOM 675 C CA . GLN A 1 86 ? 14.448 6.334 -13.808 1.00 87.00 86 GLN A CA 1
ATOM 676 C C . GLN A 1 86 ? 15.837 6.738 -13.297 1.00 87.00 86 GLN A C 1
ATOM 678 O O . GLN A 1 86 ? 16.741 6.980 -14.092 1.00 87.00 86 GLN A O 1
ATOM 683 N N . GLU A 1 87 ? 16.041 6.761 -11.983 1.00 88.25 87 GLU A N 1
ATOM 684 C CA . GLU A 1 87 ? 17.334 7.033 -11.353 1.00 88.25 87 GLU A CA 1
ATOM 685 C C . GLU A 1 87 ? 18.375 5.984 -11.739 1.00 88.25 87 GLU A C 1
ATOM 687 O O . GLU A 1 87 ? 19.501 6.337 -12.068 1.00 88.25 87 GLU A O 1
ATOM 692 N N . VAL A 1 88 ? 18.004 4.703 -11.798 1.00 84.94 88 VAL A N 1
ATOM 693 C CA . VAL A 1 88 ? 18.903 3.647 -12.283 1.00 84.94 88 VAL A CA 1
ATOM 694 C C . VAL A 1 88 ? 19.245 3.847 -13.759 1.00 84.94 88 VAL A C 1
ATOM 696 O O . VAL A 1 88 ? 20.423 3.798 -14.104 1.00 84.94 88 VAL A O 1
ATOM 699 N N . GLN A 1 89 ? 18.264 4.135 -14.620 1.00 81.81 89 GLN A N 1
ATOM 700 C CA . GLN A 1 89 ? 18.499 4.363 -16.055 1.00 81.81 89 GLN A CA 1
ATOM 701 C C . GLN A 1 89 ? 19.338 5.613 -16.350 1.00 81.81 89 GLN A C 1
ATOM 703 O O . GLN A 1 89 ? 20.042 5.669 -17.354 1.00 81.81 89 GLN A O 1
ATOM 708 N N . THR A 1 90 ? 19.262 6.624 -15.490 1.00 81.06 90 THR A N 1
ATOM 709 C CA . THR A 1 90 ? 20.028 7.873 -15.622 1.00 81.06 90 THR A CA 1
ATOM 710 C C . THR A 1 90 ? 21.325 7.853 -14.816 1.00 81.06 90 THR A C 1
ATOM 712 O O . THR A 1 90 ? 22.126 8.783 -14.909 1.00 81.06 90 THR A O 1
ATOM 715 N N . SER A 1 91 ? 21.558 6.794 -14.036 1.00 85.50 91 SER A N 1
ATOM 716 C CA . SER A 1 91 ? 22.736 6.686 -13.188 1.00 85.50 91 SER A CA 1
ATOM 717 C C . SER A 1 91 ? 24.007 6.596 -14.029 1.00 85.50 91 SER A C 1
ATOM 719 O O . SER A 1 91 ? 24.069 5.915 -15.054 1.00 85.50 91 SER A O 1
ATOM 721 N N . THR A 1 92 ? 25.061 7.258 -13.561 1.00 77.94 92 THR A N 1
ATOM 722 C CA . THR A 1 92 ? 26.393 7.226 -14.171 1.00 77.94 92 THR A CA 1
ATOM 723 C C . THR A 1 92 ? 26.936 5.817 -14.427 1.00 77.94 92 THR A C 1
ATOM 725 O O . THR A 1 92 ? 27.438 5.609 -15.531 1.00 77.94 92 THR A O 1
ATOM 728 N N . PRO A 1 93 ? 26.838 4.822 -13.518 1.00 78.12 93 PRO A N 1
ATOM 729 C CA . PRO A 1 93 ? 27.297 3.467 -13.819 1.00 78.12 93 PRO A CA 1
ATOM 730 C C . PRO A 1 93 ? 26.459 2.785 -14.904 1.00 78.12 93 PRO A C 1
ATOM 732 O O . PRO A 1 93 ? 27.038 2.123 -15.761 1.00 78.12 93 PRO A O 1
ATOM 735 N N . TYR A 1 94 ? 25.131 2.968 -14.922 1.00 77.25 94 TYR A N 1
ATOM 736 C CA . TYR A 1 94 ? 24.278 2.418 -15.981 1.00 77.25 94 TYR A CA 1
ATOM 737 C C . TYR A 1 94 ? 24.590 3.059 -17.334 1.00 77.25 94 TYR A C 1
ATOM 739 O O . TYR A 1 94 ? 24.808 2.347 -18.308 1.00 77.25 94 TYR A O 1
ATOM 747 N N . LEU A 1 95 ? 24.691 4.389 -17.391 1.00 84.62 95 LEU A N 1
ATOM 748 C CA . LEU A 1 95 ? 25.035 5.109 -18.615 1.00 84.62 95 LEU A CA 1
ATOM 749 C C . LEU A 1 95 ? 26.429 4.724 -19.115 1.00 84.62 95 LEU A C 1
ATOM 751 O O . LEU A 1 95 ? 26.587 4.430 -20.294 1.00 84.62 95 LEU A O 1
ATOM 755 N N . THR A 1 96 ? 27.415 4.626 -18.222 1.00 81.69 96 THR A N 1
ATOM 756 C CA . THR A 1 96 ? 28.782 4.200 -18.564 1.00 81.69 96 THR A CA 1
ATOM 757 C C . THR A 1 96 ? 28.800 2.765 -19.081 1.00 81.69 96 THR A C 1
ATOM 759 O O . THR A 1 96 ? 29.434 2.490 -20.095 1.00 81.69 96 THR A O 1
ATOM 762 N N . ALA A 1 97 ? 28.073 1.850 -18.435 1.00 79.06 97 ALA A N 1
ATOM 763 C CA . ALA A 1 97 ? 27.965 0.466 -18.880 1.00 79.06 97 ALA A CA 1
ATOM 764 C C . ALA A 1 97 ? 27.232 0.356 -20.223 1.00 79.06 97 ALA A C 1
ATOM 766 O O . ALA A 1 97 ? 27.682 -0.386 -21.088 1.00 79.06 97 ALA A O 1
ATOM 767 N N . SER A 1 98 ? 26.152 1.117 -20.425 1.00 74.81 98 SER A N 1
ATOM 768 C CA . SER A 1 98 ? 25.411 1.149 -21.691 1.00 74.81 98 SER A CA 1
ATOM 769 C C . SER A 1 98 ? 26.247 1.734 -22.827 1.00 74.81 98 SER A C 1
ATOM 771 O O . SER A 1 98 ? 26.327 1.120 -23.880 1.00 74.81 98 SER A O 1
ATOM 773 N N . ALA A 1 99 ? 26.975 2.827 -22.588 1.00 79.38 99 ALA A N 1
ATOM 774 C CA . ALA A 1 99 ? 27.884 3.422 -23.560 1.00 79.38 99 ALA A CA 1
ATOM 775 C C . ALA A 1 99 ? 29.052 2.484 -23.891 1.00 79.38 99 ALA A C 1
ATOM 777 O O . ALA A 1 99 ? 29.430 2.359 -25.048 1.00 79.38 99 ALA A O 1
ATOM 778 N N . THR A 1 100 ? 29.592 1.779 -22.892 1.00 79.62 100 THR A N 1
ATOM 779 C CA . THR A 1 100 ? 30.648 0.776 -23.102 1.00 79.62 100 THR A CA 1
ATOM 780 C C . THR A 1 100 ? 30.119 -0.434 -23.869 1.00 79.62 100 THR A C 1
ATOM 782 O O . THR A 1 100 ? 30.794 -0.952 -24.750 1.00 79.62 100 THR A O 1
ATOM 785 N N . LEU A 1 101 ? 28.904 -0.894 -23.563 1.00 80.44 101 LEU A N 1
ATOM 786 C CA . LEU A 1 101 ? 28.265 -1.990 -24.283 1.00 80.44 101 LEU A CA 1
ATOM 787 C C . LEU A 1 101 ? 27.943 -1.590 -25.721 1.00 80.44 101 LEU A C 1
ATOM 789 O O . LEU A 1 101 ? 28.146 -2.400 -26.617 1.00 80.44 101 LEU A O 1
ATOM 793 N N . ASP A 1 102 ? 27.482 -0.364 -25.947 1.00 80.75 102 ASP A N 1
ATOM 794 C CA . ASP A 1 102 ? 27.268 0.177 -27.283 1.00 80.75 102 ASP A CA 1
ATOM 795 C C . ASP A 1 102 ? 28.593 0.298 -28.034 1.00 80.75 102 ASP A C 1
ATOM 797 O O . ASP A 1 102 ? 28.659 -0.106 -29.190 1.00 80.75 102 ASP A O 1
ATOM 801 N N . ASP A 1 103 ? 29.669 0.754 -27.397 1.00 80.75 103 ASP A N 1
ATOM 802 C CA . ASP A 1 103 ? 31.003 0.803 -28.005 1.00 80.75 103 ASP A CA 1
ATOM 803 C C . ASP A 1 103 ? 31.519 -0.603 -28.368 1.00 80.75 103 ASP A C 1
ATOM 805 O O . ASP A 1 103 ? 31.983 -0.848 -29.482 1.00 80.75 103 ASP A O 1
ATOM 809 N N . ILE A 1 104 ? 31.330 -1.587 -27.482 1.00 78.31 104 ILE A N 1
ATOM 810 C CA . ILE A 1 104 ? 31.677 -2.993 -27.737 1.00 78.31 104 ILE A CA 1
ATOM 811 C C . ILE A 1 104 ? 30.783 -3.601 -28.828 1.00 78.31 104 ILE A C 1
ATOM 813 O O . ILE A 1 104 ? 31.272 -4.329 -29.691 1.00 78.31 104 ILE A O 1
ATOM 817 N N . SER A 1 105 ? 29.484 -3.313 -28.820 1.00 76.25 105 SER A N 1
ATOM 818 C CA . SER A 1 105 ? 28.500 -3.825 -29.780 1.00 76.25 105 SER A CA 1
ATOM 819 C C . SER A 1 105 ? 28.733 -3.257 -31.179 1.00 76.25 105 SER A C 1
ATOM 821 O O . SER A 1 105 ? 28.694 -3.997 -32.162 1.00 76.25 105 SER A O 1
ATOM 823 N N . ASN A 1 106 ? 29.055 -1.963 -31.259 1.00 75.38 106 ASN A N 1
ATOM 824 C CA . ASN A 1 106 ? 29.438 -1.271 -32.489 1.00 75.38 106 ASN A CA 1
ATOM 825 C C . ASN A 1 106 ? 30.910 -1.496 -32.859 1.00 75.38 106 ASN A C 1
ATOM 827 O O . ASN A 1 106 ? 31.356 -1.046 -33.918 1.00 75.38 106 ASN A O 1
ATOM 831 N N . SER A 1 107 ? 31.673 -2.211 -32.024 1.00 78.00 107 SER A N 1
ATOM 832 C CA . SER A 1 107 ? 33.058 -2.528 -32.334 1.00 78.00 107 SER A CA 1
ATOM 833 C C . SER A 1 107 ? 33.133 -3.326 -33.628 1.00 78.00 107 SER A C 1
ATOM 835 O O . SER A 1 107 ? 32.333 -4.221 -33.919 1.00 78.00 107 SER A O 1
ATOM 837 N N . ASN A 1 108 ? 34.165 -3.021 -34.405 1.00 75.44 108 ASN A N 1
ATOM 838 C CA . ASN A 1 108 ? 34.382 -3.610 -35.715 1.00 75.44 108 ASN A CA 1
ATOM 839 C C . ASN A 1 108 ? 34.434 -5.151 -35.675 1.00 75.44 108 ASN A C 1
ATOM 841 O O . ASN A 1 108 ? 34.076 -5.793 -36.653 1.00 75.44 108 ASN A O 1
ATOM 845 N N . ILE A 1 109 ? 34.823 -5.756 -34.546 1.00 76.25 109 ILE A N 1
ATOM 846 C CA . ILE A 1 109 ? 34.860 -7.213 -34.364 1.00 76.25 109 ILE A CA 1
ATOM 847 C C . ILE A 1 109 ? 33.462 -7.798 -34.126 1.00 76.25 109 ILE A C 1
ATOM 849 O O . ILE A 1 109 ? 33.115 -8.790 -34.770 1.00 76.25 109 ILE A O 1
ATOM 853 N N . VAL A 1 110 ? 32.646 -7.204 -33.247 1.00 75.44 110 VAL A N 1
ATOM 854 C CA . VAL A 1 110 ? 31.286 -7.695 -32.950 1.00 75.44 110 VAL A CA 1
ATOM 855 C C . VAL A 1 110 ? 30.355 -7.462 -34.139 1.00 75.44 110 VAL A C 1
ATOM 857 O O . VAL A 1 110 ? 29.645 -8.387 -34.538 1.00 75.44 110 VAL A O 1
ATOM 860 N N . VAL A 1 111 ? 30.433 -6.289 -34.777 1.00 81.38 111 VAL A N 1
ATOM 861 C CA . VAL A 1 111 ? 29.687 -5.976 -36.007 1.00 81.38 111 VAL A CA 1
ATOM 862 C C . VAL A 1 111 ? 30.088 -6.919 -37.137 1.00 81.38 111 VAL A C 1
ATOM 864 O O . VAL A 1 111 ? 29.224 -7.583 -37.703 1.00 81.38 111 VAL A O 1
ATOM 867 N N . ARG A 1 112 ? 31.390 -7.082 -37.409 1.00 79.69 112 ARG A N 1
ATOM 868 C CA . ARG A 1 112 ? 31.871 -8.008 -38.449 1.00 79.69 112 ARG A CA 1
ATOM 869 C C . ARG A 1 112 ? 31.459 -9.451 -38.167 1.00 79.69 112 ARG A C 1
ATOM 871 O O . ARG A 1 112 ? 31.130 -10.176 -39.101 1.00 79.69 112 ARG A O 1
ATOM 878 N N . THR A 1 113 ? 31.460 -9.885 -36.907 1.00 80.19 113 THR A N 1
ATOM 879 C CA . THR A 1 113 ? 31.018 -11.237 -36.518 1.00 80.19 113 THR A CA 1
ATOM 880 C C . THR A 1 113 ? 29.517 -11.405 -36.733 1.00 80.19 113 THR A C 1
ATOM 882 O O . THR A 1 113 ? 29.093 -12.408 -37.302 1.00 80.19 113 THR A O 1
ATOM 885 N N . ARG A 1 114 ? 28.715 -10.405 -36.347 1.00 79.19 114 ARG A N 1
ATOM 886 C CA . ARG A 1 114 ? 27.268 -10.358 -36.585 1.00 79.19 114 ARG A CA 1
ATOM 887 C C . ARG A 1 114 ? 26.959 -10.407 -38.082 1.00 79.19 114 ARG A C 1
ATOM 889 O O . ARG A 1 114 ? 26.172 -11.244 -38.511 1.00 79.19 114 ARG A O 1
ATOM 896 N N . GLU A 1 115 ? 27.612 -9.569 -38.880 1.00 79.88 115 GLU A N 1
ATOM 897 C CA . GLU A 1 115 ? 27.486 -9.548 -40.340 1.00 79.88 115 GLU A CA 1
ATOM 898 C C . GLU A 1 115 ? 27.913 -10.873 -40.972 1.00 79.88 115 GLU A C 1
ATOM 900 O O . GLU A 1 115 ? 27.185 -11.396 -41.810 1.00 79.88 115 GLU A O 1
ATOM 905 N N . SER A 1 116 ? 29.031 -11.459 -40.532 1.00 75.75 116 SER A N 1
ATOM 906 C CA . SER A 1 116 ? 29.522 -12.757 -41.021 1.00 75.75 116 SER A CA 1
ATOM 907 C C . SER A 1 116 ? 28.570 -13.902 -40.668 1.00 75.75 116 SER A C 1
ATOM 909 O O . SER A 1 116 ? 28.332 -14.785 -41.491 1.00 75.75 116 SER A O 1
ATOM 911 N N . PHE A 1 117 ? 27.975 -13.869 -39.472 1.00 83.06 117 PHE A N 1
ATOM 912 C CA . PHE A 1 117 ? 26.975 -14.841 -39.035 1.00 83.06 117 PHE A CA 1
ATOM 913 C C . PHE A 1 117 ? 25.680 -14.720 -39.845 1.00 83.06 117 PHE A C 1
ATOM 915 O O . PHE A 1 117 ? 25.152 -15.728 -40.312 1.00 83.06 117 PHE A O 1
ATOM 922 N N . PHE A 1 118 ? 25.195 -13.497 -40.085 1.00 83.75 118 PHE A N 1
ATOM 923 C CA . PHE A 1 118 ? 24.047 -13.265 -40.965 1.00 83.75 118 PHE A CA 1
ATOM 924 C C . PHE A 1 118 ? 24.336 -13.664 -42.413 1.00 83.75 118 PHE A C 1
ATOM 926 O O . PHE A 1 118 ? 23.487 -14.294 -43.039 1.00 83.75 118 PHE A O 1
ATOM 933 N N . HIS A 1 119 ? 25.531 -13.371 -42.932 1.00 76.62 119 HIS A N 1
ATOM 934 C CA . HIS A 1 119 ? 25.951 -13.797 -44.267 1.00 76.62 119 HIS A CA 1
ATOM 935 C C . HIS A 1 119 ? 25.929 -15.325 -44.389 1.00 76.62 119 HIS A C 1
ATOM 937 O O . HIS A 1 119 ? 25.299 -15.865 -45.296 1.00 76.62 119 HIS A O 1
ATOM 943 N N . ALA A 1 120 ? 26.540 -16.041 -43.443 1.00 72.44 120 ALA A N 1
ATOM 944 C CA . ALA A 1 120 ? 26.554 -17.504 -43.433 1.00 72.44 120 ALA A CA 1
ATOM 945 C C . ALA A 1 120 ? 25.148 -18.109 -43.235 1.00 72.44 120 ALA A C 1
ATOM 947 O O . ALA A 1 120 ? 24.783 -19.089 -43.894 1.00 72.44 120 ALA A O 1
ATOM 948 N N . GLY A 1 121 ? 24.332 -17.504 -42.368 1.00 77.19 121 GLY A N 1
ATOM 949 C CA . GLY A 1 121 ? 22.952 -17.914 -42.111 1.00 77.19 121 GLY A CA 1
ATOM 950 C C . GLY A 1 121 ? 22.045 -17.725 -43.326 1.00 77.19 121 GLY A C 1
ATOM 951 O O . GLY A 1 121 ? 21.254 -18.613 -43.644 1.00 77.19 121 GLY A O 1
ATOM 952 N N . HIS A 1 122 ? 22.195 -16.622 -44.060 1.00 75.62 122 HIS A N 1
ATOM 953 C CA . HIS A 1 122 ? 21.430 -16.366 -45.278 1.00 75.62 122 HIS A CA 1
ATOM 954 C C . HIS A 1 122 ? 21.821 -17.328 -46.408 1.00 75.62 122 HIS A C 1
ATOM 956 O O . HIS A 1 122 ? 20.949 -17.860 -47.097 1.00 75.62 122 HIS A O 1
ATOM 962 N N . LEU A 1 123 ? 23.117 -17.618 -46.565 1.00 73.12 123 LEU A N 1
ATOM 963 C CA . LEU A 1 123 ? 23.604 -18.604 -47.536 1.00 73.12 123 LEU A CA 1
ATOM 964 C C . LEU A 1 123 ? 23.071 -20.015 -47.225 1.00 73.12 123 LEU A C 1
ATOM 966 O O . LEU A 1 123 ? 22.595 -20.710 -48.123 1.00 73.12 123 LEU A O 1
ATOM 970 N N . THR A 1 124 ? 23.048 -20.404 -45.948 1.00 72.75 124 THR A N 1
ATOM 971 C CA . THR A 1 124 ? 22.502 -21.696 -45.497 1.00 72.75 124 THR A CA 1
ATOM 972 C C . THR A 1 124 ? 20.983 -21.767 -45.662 1.00 72.75 124 THR A C 1
ATOM 974 O O . THR A 1 124 ? 20.462 -22.758 -46.167 1.00 72.75 124 THR A O 1
ATOM 977 N N . THR A 1 125 ? 20.263 -20.702 -45.299 1.00 72.88 125 THR A N 1
ATOM 978 C CA . THR A 1 125 ? 18.797 -20.613 -45.437 1.00 72.88 125 THR A CA 1
ATOM 979 C C . THR A 1 125 ? 18.374 -20.671 -46.904 1.00 72.88 125 THR A C 1
ATOM 981 O O . THR A 1 125 ? 17.399 -21.345 -47.242 1.00 72.88 125 THR A O 1
ATOM 984 N N . SER A 1 126 ? 19.138 -20.030 -47.792 1.00 72.56 126 SER A N 1
ATOM 985 C CA . SER A 1 126 ? 18.915 -20.088 -49.241 1.00 72.56 126 SER A CA 1
ATOM 986 C C . SER A 1 126 ? 19.135 -21.505 -49.779 1.00 72.56 126 SER A C 1
ATOM 988 O O . SER A 1 126 ? 18.312 -22.012 -50.540 1.00 72.56 126 SER A O 1
ATOM 990 N N . ALA A 1 127 ? 20.191 -22.192 -49.329 1.00 67.88 127 ALA A N 1
ATOM 991 C CA . ALA A 1 127 ? 20.457 -23.580 -49.707 1.00 67.88 127 ALA A CA 1
ATOM 992 C C . ALA A 1 127 ? 19.377 -24.552 -49.190 1.00 67.88 127 ALA A C 1
ATOM 994 O O . ALA A 1 127 ? 18.912 -25.416 -49.936 1.00 67.88 127 ALA A O 1
ATOM 995 N N . LEU A 1 128 ? 18.932 -24.384 -47.940 1.00 71.06 128 LEU A N 1
ATOM 996 C CA . LEU A 1 128 ? 17.899 -25.214 -47.315 1.00 71.06 128 LEU A CA 1
ATOM 997 C C . LEU A 1 128 ? 16.534 -24.999 -47.982 1.00 71.06 128 LEU A C 1
ATOM 999 O O . LEU A 1 128 ? 15.829 -25.967 -48.258 1.00 71.06 128 LEU A O 1
ATOM 1003 N N . SER A 1 129 ? 16.203 -23.756 -48.343 1.00 74.81 129 SER A N 1
ATOM 1004 C CA . SER A 1 129 ? 14.998 -23.435 -49.117 1.00 74.81 129 SER A CA 1
ATOM 1005 C C . SER A 1 129 ? 15.028 -24.085 -50.506 1.00 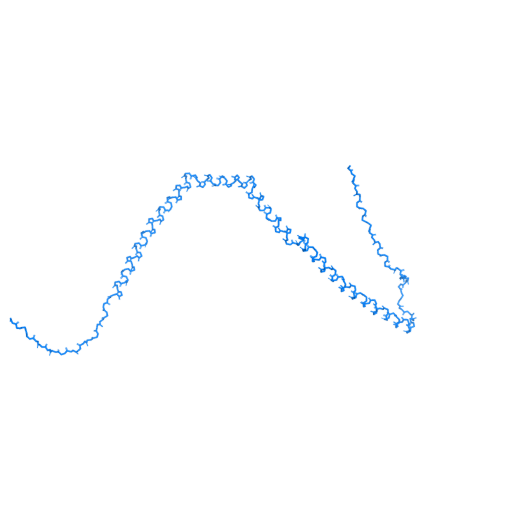74.81 129 SER A C 1
ATOM 1007 O O . SER A 1 129 ? 14.044 -24.698 -50.916 1.00 74.81 129 SER A O 1
ATOM 1009 N N . ASN A 1 130 ? 16.170 -24.056 -51.204 1.00 76.44 130 ASN A N 1
ATOM 1010 C CA . ASN A 1 130 ? 16.322 -24.719 -52.505 1.00 76.44 130 ASN A CA 1
ATOM 1011 C C . ASN A 1 130 ? 16.181 -26.250 -52.416 1.00 76.44 130 ASN A C 1
ATOM 1013 O O . ASN A 1 130 ? 15.566 -26.871 -53.287 1.00 76.44 130 ASN A O 1
ATOM 1017 N N . MET A 1 131 ? 16.715 -26.865 -51.357 1.00 68.69 131 MET A N 1
ATOM 1018 C CA . MET A 1 131 ? 16.552 -28.301 -51.095 1.00 68.69 131 MET A CA 1
ATOM 1019 C C . MET A 1 131 ? 15.109 -28.657 -50.696 1.00 68.69 131 MET A C 1
ATOM 1021 O O . MET A 1 131 ? 14.574 -29.670 -51.138 1.00 68.69 131 MET A O 1
ATOM 1025 N N . GLY A 1 132 ? 14.430 -27.812 -49.916 1.00 78.06 132 GLY A N 1
ATOM 1026 C CA . GLY A 1 132 ? 13.025 -28.011 -49.547 1.00 78.06 132 GLY A CA 1
ATOM 1027 C C . GLY A 1 132 ? 12.082 -27.939 -50.751 1.00 78.06 132 GLY A C 1
ATOM 1028 O O . GLY A 1 132 ? 11.178 -28.767 -50.887 1.00 78.06 132 GLY A O 1
ATOM 1029 N N . VAL A 1 133 ? 12.327 -27.002 -51.672 1.00 75.06 133 VAL A N 1
ATOM 1030 C CA . VAL A 1 133 ? 11.559 -26.872 -52.919 1.00 75.06 133 VAL A CA 1
ATOM 1031 C C . VAL A 1 133 ? 11.787 -28.072 -53.839 1.00 75.06 133 VAL A C 1
ATOM 1033 O O . VAL A 1 133 ? 10.825 -28.571 -54.422 1.00 75.06 133 VAL A O 1
ATOM 1036 N N . SER A 1 134 ? 13.012 -28.594 -53.949 1.00 74.62 134 SER A N 1
ATOM 1037 C CA . SER A 1 134 ? 13.289 -29.766 -54.791 1.00 74.62 134 SER A CA 1
ATOM 1038 C C . SER A 1 134 ? 12.691 -31.058 -54.223 1.00 74.62 134 SER A C 1
ATOM 1040 O O . SER A 1 134 ? 12.118 -31.838 -54.984 1.00 74.62 134 SER A O 1
ATOM 1042 N N . ILE A 1 135 ? 12.717 -31.254 -52.898 1.00 78.31 135 ILE A N 1
ATOM 1043 C 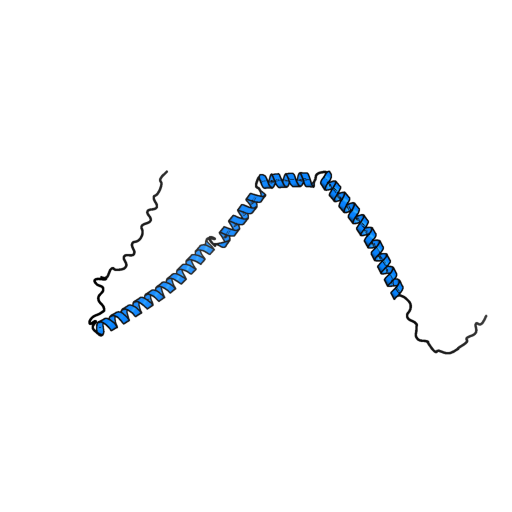CA . ILE A 1 135 ? 12.041 -32.377 -52.223 1.00 78.31 135 ILE A CA 1
ATOM 1044 C C . ILE A 1 135 ? 10.522 -32.276 -52.401 1.00 78.31 135 ILE A C 1
ATOM 1046 O O . ILE A 1 135 ? 9.883 -33.253 -52.794 1.00 78.31 135 ILE A O 1
ATOM 1050 N N . THR A 1 136 ? 9.946 -31.091 -52.170 1.00 76.12 136 THR A N 1
ATOM 1051 C CA . THR A 1 136 ? 8.501 -30.854 -52.324 1.00 76.12 136 THR A CA 1
ATOM 1052 C C . THR A 1 136 ? 8.060 -31.059 -53.768 1.00 76.12 136 THR A C 1
ATOM 1054 O 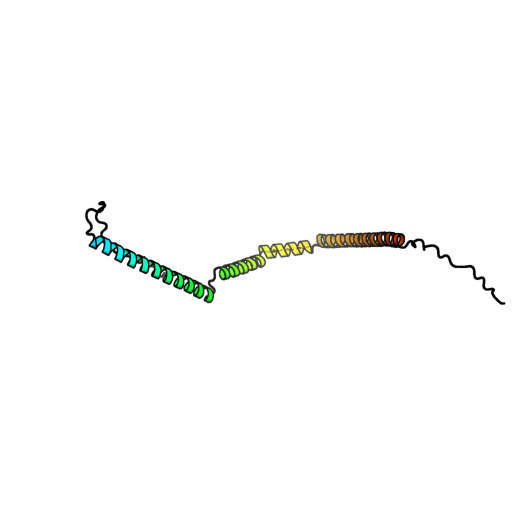O . THR A 1 136 ? 7.020 -31.666 -54.011 1.00 76.12 136 THR A O 1
ATOM 1057 N N . ARG A 1 137 ? 8.872 -30.626 -54.739 1.00 78.88 137 ARG A N 1
ATOM 1058 C CA . ARG A 1 137 ? 8.629 -30.860 -56.164 1.00 78.88 137 ARG A CA 1
ATOM 1059 C C . ARG A 1 137 ? 8.687 -32.345 -56.512 1.00 78.88 137 ARG A C 1
ATOM 1061 O O . ARG A 1 137 ? 7.776 -32.835 -57.161 1.00 78.88 137 ARG A O 1
ATOM 1068 N N . ARG A 1 138 ? 9.677 -33.090 -56.010 1.00 79.38 138 ARG A N 1
ATOM 1069 C CA . ARG A 1 138 ? 9.783 -34.540 -56.244 1.00 79.38 138 ARG A CA 1
ATOM 1070 C C . ARG A 1 138 ? 8.589 -35.309 -55.660 1.00 79.38 138 ARG A C 1
ATOM 1072 O O . ARG A 1 138 ? 8.077 -36.219 -56.300 1.00 79.38 138 ARG A O 1
ATOM 1079 N N . LEU A 1 139 ? 8.105 -34.909 -54.482 1.00 78.38 139 LEU A N 1
ATOM 1080 C CA . LEU A 1 139 ? 6.879 -35.443 -53.870 1.00 78.38 139 LEU A CA 1
ATOM 1081 C C . LEU A 1 139 ? 5.616 -35.064 -54.658 1.00 78.38 139 LEU A C 1
ATOM 1083 O O . LEU A 1 139 ? 4.726 -35.896 -54.836 1.00 78.38 139 LEU A O 1
ATOM 1087 N N . ALA A 1 140 ? 5.542 -33.823 -55.144 1.00 76.81 140 ALA A N 1
ATOM 1088 C CA . ALA A 1 140 ? 4.445 -33.346 -55.978 1.00 76.81 140 ALA A CA 1
ATOM 1089 C C . ALA A 1 140 ? 4.382 -34.074 -57.333 1.00 76.81 140 ALA A C 1
ATOM 1091 O O . ALA A 1 140 ? 3.289 -34.386 -57.798 1.00 76.81 140 ALA A O 1
ATOM 1092 N N . ASP A 1 141 ? 5.533 -34.395 -57.922 1.00 74.06 141 ASP A N 1
ATOM 1093 C CA . ASP A 1 141 ? 5.630 -35.157 -59.167 1.00 74.06 141 ASP A CA 1
ATOM 1094 C C . ASP A 1 141 ? 5.233 -36.631 -58.948 1.00 74.06 141 ASP A C 1
ATOM 1096 O O . ASP A 1 141 ? 4.516 -37.207 -59.763 1.00 74.06 141 ASP A O 1
ATOM 1100 N N . MET A 1 142 ? 5.599 -37.238 -57.809 1.00 71.31 142 MET A N 1
ATOM 1101 C CA . MET A 1 142 ? 5.190 -38.612 -57.469 1.00 71.31 142 MET A CA 1
ATOM 1102 C C . MET A 1 142 ? 3.679 -38.751 -57.243 1.00 71.31 142 MET A C 1
ATOM 1104 O O . MET A 1 142 ? 3.086 -39.739 -57.673 1.00 71.31 142 MET A O 1
ATOM 1108 N N . ARG A 1 143 ? 3.032 -37.765 -56.602 1.00 65.00 143 ARG A N 1
ATOM 1109 C CA . ARG A 1 143 ? 1.562 -37.756 -56.445 1.00 65.00 143 ARG A CA 1
ATOM 1110 C C . ARG A 1 143 ? 0.813 -37.418 -57.739 1.00 65.00 143 ARG A C 1
ATOM 1112 O O . ARG A 1 143 ? -0.398 -37.592 -57.782 1.00 65.00 143 ARG A O 1
ATOM 1119 N N . ALA A 1 144 ? 1.501 -36.884 -58.751 1.00 62.75 144 ALA A N 1
ATOM 1120 C CA . ALA A 1 144 ? 0.914 -36.506 -60.035 1.00 62.75 144 ALA A CA 1
ATOM 1121 C C . ALA A 1 144 ? 0.942 -37.647 -61.070 1.00 62.75 144 ALA A C 1
ATOM 1123 O O . ALA A 1 144 ? 0.552 -37.433 -62.219 1.00 62.75 144 ALA A O 1
ATOM 1124 N N . LEU A 1 145 ? 1.368 -38.858 -60.684 1.00 59.69 145 LEU A N 1
ATOM 1125 C CA . LEU A 1 145 ? 1.209 -40.040 -61.528 1.00 59.69 145 LEU A CA 1
ATOM 1126 C C . LEU A 1 145 ? -0.285 -40.242 -61.855 1.00 59.69 145 LEU A C 1
ATOM 1128 O O . LEU A 1 145 ? -1.102 -40.290 -60.931 1.00 59.69 145 LEU A O 1
ATOM 1132 N N . PRO A 1 146 ? -0.665 -40.357 -63.143 1.00 57.16 146 PRO A N 1
ATOM 1133 C CA . PRO A 1 146 ? -2.053 -40.567 -63.528 1.00 57.16 146 PRO A CA 1
ATOM 1134 C C . PRO A 1 146 ? -2.575 -41.853 -62.888 1.00 57.16 146 PRO A C 1
ATOM 1136 O O . PRO A 1 146 ? -2.020 -42.931 -63.111 1.00 57.16 146 PRO A O 1
ATOM 1139 N N . LEU A 1 147 ? -3.642 -41.751 -62.093 1.00 59.84 147 LEU A N 1
ATOM 1140 C CA . LEU A 1 147 ? -4.371 -42.934 -61.646 1.00 59.84 147 LEU A CA 1
ATOM 1141 C C . LEU A 1 147 ? -4.812 -43.734 -62.886 1.00 59.84 147 LEU A C 1
ATOM 1143 O O . LEU A 1 147 ? -5.232 -43.115 -63.872 1.00 59.84 147 LEU A O 1
ATOM 1147 N N . PRO A 1 148 ? -4.735 -45.080 -62.865 1.00 55.81 148 PRO A N 1
ATOM 1148 C CA . PRO A 1 148 ? -5.227 -45.900 -63.961 1.00 55.81 148 PRO A CA 1
ATOM 1149 C C . PRO A 1 148 ? -6.687 -45.534 -64.211 1.00 55.81 148 PRO A C 1
ATOM 1151 O O . PRO A 1 148 ? -7.534 -45.662 -63.325 1.00 55.81 148 PRO A O 1
ATOM 1154 N N . SER A 1 149 ? -6.981 -45.022 -65.403 1.00 61.38 149 SER A N 1
ATOM 1155 C CA . SER A 1 149 ? -8.361 -44.790 -65.807 1.00 61.38 149 SER A CA 1
ATOM 1156 C C . SER A 1 149 ? -9.058 -46.153 -65.883 1.00 61.38 149 SER A C 1
ATOM 1158 O O . SER A 1 149 ? -8.479 -47.098 -66.427 1.00 61.38 149 SER A O 1
ATOM 1160 N N . PRO A 1 150 ? -10.281 -46.300 -65.340 1.00 60.97 150 PRO A N 1
ATOM 1161 C CA . PRO A 1 150 ? -11.025 -47.539 -65.499 1.00 60.97 150 PRO A CA 1
ATOM 1162 C C . PRO A 1 150 ? -11.293 -47.762 -66.997 1.00 60.97 150 PRO A C 1
ATOM 1164 O O . PRO A 1 150 ? -11.499 -46.787 -67.732 1.00 60.97 150 PRO A O 1
ATOM 1167 N N . PRO A 1 151 ? -11.272 -49.017 -67.476 1.00 52.81 151 PRO A N 1
ATOM 1168 C CA . PRO A 1 151 ? -11.344 -49.303 -68.899 1.00 52.81 151 PRO A CA 1
ATOM 1169 C C . PRO A 1 151 ? -12.680 -48.813 -69.457 1.00 52.81 151 PRO A C 1
ATOM 1171 O O . PRO A 1 151 ? -13.749 -49.299 -69.084 1.00 52.81 151 PRO A O 1
ATOM 1174 N N . ARG A 1 152 ? -12.624 -47.838 -70.371 1.00 54.75 152 ARG A N 1
ATOM 1175 C CA . ARG A 1 152 ? -13.779 -47.465 -71.187 1.00 54.75 152 ARG A CA 1
ATOM 1176 C C . ARG A 1 152 ? -13.970 -48.524 -72.268 1.00 54.75 152 ARG A C 1
ATOM 1178 O O . ARG A 1 152 ? -13.281 -48.528 -73.282 1.00 54.75 152 ARG A O 1
ATOM 1185 N N . LEU A 1 153 ? -14.928 -49.416 -72.042 1.00 55.03 153 LEU A N 1
ATOM 1186 C CA . LEU A 1 153 ? -15.587 -50.168 -73.104 1.00 55.03 153 LEU A CA 1
ATOM 1187 C C . LEU A 1 153 ? -16.423 -49.184 -73.931 1.00 55.03 153 LEU A C 1
ATOM 1189 O O . LEU A 1 153 ? -17.485 -48.757 -73.486 1.00 55.03 153 LEU A O 1
ATOM 1193 N N . SER A 1 154 ? -15.959 -48.814 -75.125 1.00 47.78 154 SER A N 1
ATOM 1194 C CA . SER A 1 154 ? -16.838 -48.225 -76.140 1.00 47.78 154 SER A CA 1
ATOM 1195 C C . SER A 1 154 ? -16.284 -48.408 -77.554 1.00 47.78 154 SER A C 1
ATOM 1197 O O . SER A 1 154 ? -15.445 -47.640 -78.012 1.00 47.78 154 SER A O 1
ATOM 1199 N N . HIS A 1 155 ? -16.789 -49.467 -78.188 1.00 46.53 155 HIS A N 1
ATOM 1200 C CA . HIS A 1 155 ? -17.229 -49.593 -79.580 1.00 46.53 155 HIS A CA 1
ATOM 1201 C C . HIS A 1 155 ? -16.367 -49.022 -80.718 1.00 46.53 155 HIS A C 1
ATOM 1203 O O . HIS A 1 155 ? -16.207 -47.820 -80.908 1.00 46.53 155 HIS A O 1
ATOM 1209 N N . THR A 1 156 ? -15.937 -49.955 -81.569 1.00 50.50 156 THR A N 1
ATOM 1210 C CA . THR A 1 156 ? -15.449 -49.745 -82.928 1.00 50.50 156 THR A CA 1
ATOM 1211 C C . THR A 1 156 ? -16.482 -48.977 -83.753 1.00 50.50 156 THR A C 1
ATOM 1213 O O . THR A 1 156 ? -17.533 -49.517 -84.089 1.00 50.50 156 THR A O 1
ATOM 1216 N N . MET A 1 157 ? -16.174 -47.748 -84.141 1.00 51.38 157 MET A N 1
ATOM 1217 C CA . MET A 1 157 ? -16.829 -47.098 -85.273 1.00 51.38 157 MET A CA 1
ATOM 1218 C C . MET A 1 157 ? -15.727 -46.475 -86.119 1.00 51.38 157 MET A C 1
ATOM 1220 O O . MET A 1 157 ? -15.184 -45.417 -85.812 1.00 51.38 157 MET A O 1
ATOM 1224 N N . SER A 1 158 ? -15.347 -47.229 -87.145 1.00 52.22 158 SER A N 1
ATOM 1225 C CA . SER A 1 158 ? -14.488 -46.782 -88.231 1.00 52.22 158 SER A CA 1
ATOM 1226 C C . SER A 1 158 ? -15.218 -45.673 -88.987 1.00 52.22 158 SER A C 1
ATOM 1228 O O . SER A 1 158 ? -16.378 -45.854 -89.357 1.00 52.22 158 SER A O 1
ATOM 1230 N N . VAL A 1 159 ? -14.561 -44.538 -89.217 1.00 62.81 159 VAL A N 1
ATOM 1231 C CA . VAL A 1 159 ? -15.042 -43.538 -90.174 1.00 62.81 159 VAL A CA 1
ATOM 1232 C C . VAL A 1 159 ? -13.890 -43.239 -91.133 1.00 62.81 159 VAL A C 1
ATOM 1234 O O . VAL A 1 159 ? -12.801 -42.888 -90.671 1.00 62.81 159 VAL A O 1
ATOM 1237 N N . PRO A 1 160 ? -14.072 -43.456 -92.446 1.00 62.50 160 PRO A N 1
ATOM 1238 C CA . PRO A 1 160 ? -13.003 -43.343 -93.426 1.00 62.50 160 PRO A CA 1
ATOM 1239 C C . PRO A 1 160 ? -12.717 -41.876 -93.755 1.00 62.50 160 PRO A C 1
ATOM 1241 O O . PRO A 1 160 ? -13.623 -41.046 -93.811 1.00 62.50 160 PRO A O 1
ATOM 1244 N N . SER A 1 161 ? -11.446 -41.573 -94.015 1.00 59.62 161 SER A N 1
ATOM 1245 C CA . SER A 1 161 ? -11.025 -40.277 -94.545 1.00 59.62 161 SER A CA 1
ATOM 1246 C C . SER A 1 161 ? -11.294 -40.236 -96.051 1.00 59.62 161 SER A C 1
ATOM 1248 O O . SER A 1 161 ? -10.814 -41.107 -96.783 1.00 59.62 161 SER A O 1
ATOM 1250 N N . MET A 1 162 ? -12.062 -39.252 -96.518 1.00 55.00 162 MET A N 1
ATOM 1251 C CA . MET A 1 162 ? -12.170 -38.944 -97.945 1.00 55.00 162 MET A CA 1
ATOM 1252 C C . MET A 1 162 ? -11.052 -37.977 -98.343 1.00 55.00 162 MET A C 1
ATOM 1254 O O . MET A 1 162 ? -10.740 -37.045 -97.605 1.00 55.00 162 MET A O 1
ATOM 1258 N N . ARG A 1 163 ? -10.432 -38.286 -99.485 1.00 60.16 163 ARG A N 1
ATOM 1259 C CA . ARG A 1 163 ? -9.377 -37.511 -100.150 1.00 60.16 163 ARG A CA 1
ATOM 1260 C C . ARG A 1 163 ? -9.823 -36.109 -100.538 1.00 60.16 163 ARG A C 1
ATOM 1262 O O . ARG A 1 163 ? -11.013 -35.962 -100.888 1.00 60.16 163 ARG A O 1
#

InterPro domains:
  IPR007327 Tumour protein D52 [PF04201] (29-102)
  IPR007327 Tumour protein D52 [PTHR19307] (26-144)

Radius of gyration: 47.47 Å; chains: 1; bounding box: 66×78×149 Å

Secondary structure (DSSP, 8-state):
------------------------------HHHHHHHHHHHHHHHHHHHHHHHHHHHHHHHHHHHHHHTT--HHHHHHHHHHHHHHHHHHSHHHHHHHHHHHHHHSSHHHHHHHHHHHHHHHHHHHHHHHHHHHHHHHHHHHHTSPPPPPP--------PPP-